Protein AF-A0A6A2FW31-F1 (afdb_monomer_lite)

Foldseek 3Di:
DPKAWPDWDDDPVDIDTDIDDDPVDDPVNVCCCVCVVVVVVCCVVPVVVVVVVPPPD

Radius of gyration: 13.44 Å; chains: 1; bounding box: 27×19×34 Å

pLDDT: mean 89.74, std 12.37, range [45.5, 97.62]

Sequence (57 aa):
MDIEIIEIAVNPDHVHIFFKYPPKYSLSFIAKRLKGRTSRILRKEFPHLKEWCGEHM

Structure (mmCIF, N/CA/C/O backbone):
data_AF-A0A6A2FW31-F1
#
_entry.id   AF-A0A6A2FW31-F1
#
loop_
_atom_site.group_PDB
_atom_site.id
_atom_site.type_symbol
_atom_site.label_atom_id
_atom_site.label_alt_id
_atom_site.label_comp_id
_atom_site.label_asym_id
_atom_site.label_entity_id
_atom_site.label_seq_id
_atom_site.pdbx_PDB_ins_code
_atom_site.Cartn_x
_atom_site.Cartn_y
_atom_site.Cartn_z
_atom_site.occupancy
_atom_site.B_iso_or_equiv
_atom_site.auth_seq_id
_atom_site.auth_comp_id
_atom_site.auth_asym_id
_atom_site.auth_atom_id
_atom_site.pdbx_PDB_model_num
ATOM 1 N N . MET A 1 1 ? 0.721 -6.391 10.779 1.00 75.38 1 MET A N 1
ATOM 2 C CA . MET A 1 1 ? -0.403 -5.474 10.511 1.00 75.38 1 MET A CA 1
ATOM 3 C C . MET A 1 1 ? -1.580 -6.383 10.322 1.00 75.38 1 MET A C 1
ATOM 5 O O . MET A 1 1 ? -1.527 -7.197 9.414 1.00 75.38 1 MET A O 1
ATOM 9 N N . ASP A 1 2 ? -2.525 -6.332 11.244 1.00 91.12 2 ASP A N 1
ATOM 10 C CA . ASP A 1 2 ? -3.778 -7.059 11.105 1.00 91.12 2 ASP A CA 1
ATOM 11 C C . ASP A 1 2 ? -4.662 -6.217 10.183 1.00 91.12 2 ASP A C 1
ATOM 13 O O . ASP A 1 2 ? -5.184 -5.201 10.615 1.00 91.12 2 ASP A O 1
ATOM 17 N N . ILE A 1 3 ? -4.628 -6.478 8.878 1.00 92.44 3 ILE A N 1
ATOM 18 C CA . ILE A 1 3 ? -5.399 -5.738 7.871 1.00 92.44 3 ILE A CA 1
ATOM 19 C C . ILE A 1 3 ? -6.140 -6.765 7.039 1.00 92.44 3 ILE A C 1
ATOM 21 O O . ILE A 1 3 ? -5.522 -7.682 6.500 1.00 92.44 3 ILE A O 1
ATOM 25 N N . GLU A 1 4 ? -7.442 -6.565 6.908 1.00 95.81 4 GLU A N 1
ATOM 26 C CA . GLU A 1 4 ? -8.326 -7.398 6.105 1.00 95.81 4 GLU A CA 1
ATOM 27 C C . GLU A 1 4 ? -8.707 -6.613 4.848 1.00 95.81 4 GLU A C 1
ATOM 29 O O . GLU A 1 4 ? -9.301 -5.535 4.939 1.00 95.81 4 GLU A O 1
ATOM 34 N N . ILE A 1 5 ? -8.342 -7.132 3.675 1.00 95.00 5 ILE A N 1
ATOM 35 C CA . ILE A 1 5 ? -8.794 -6.576 2.396 1.00 95.00 5 ILE A CA 1
ATOM 36 C C . ILE A 1 5 ? -10.207 -7.093 2.158 1.00 95.00 5 ILE A C 1
ATOM 38 O O . ILE A 1 5 ? -10.417 -8.300 2.110 1.00 95.00 5 ILE A O 1
ATOM 42 N N . ILE A 1 6 ? -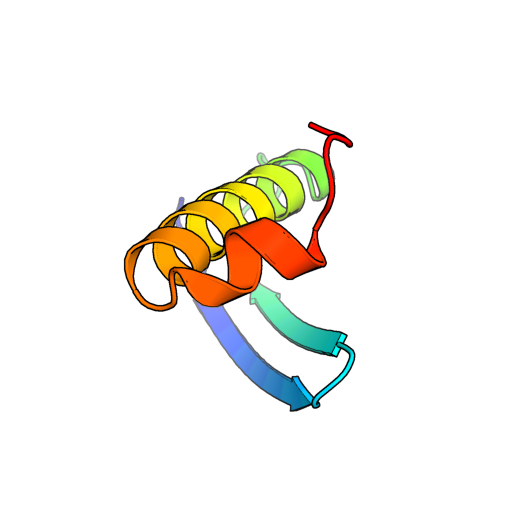11.155 -6.172 2.014 1.00 97.50 6 ILE A N 1
ATOM 43 C CA . ILE A 1 6 ? -12.549 -6.497 1.707 1.00 97.50 6 ILE A CA 1
ATOM 44 C C . ILE A 1 6 ? -12.723 -6.559 0.192 1.00 97.50 6 ILE A C 1
ATOM 46 O O . ILE A 1 6 ? -13.310 -7.503 -0.324 1.00 97.50 6 ILE A O 1
ATOM 50 N N . GLU A 1 7 ? -12.191 -5.562 -0.518 1.00 97.62 7 GLU A N 1
ATOM 51 C CA . GLU A 1 7 ? -12.332 -5.449 -1.967 1.00 97.62 7 GLU A CA 1
ATOM 52 C C . GLU A 1 7 ? -11.139 -4.714 -2.588 1.00 97.62 7 GLU A C 1
ATOM 54 O O . GLU A 1 7 ? -10.532 -3.827 -1.972 1.00 97.62 7 GLU A O 1
ATOM 59 N N . ILE A 1 8 ? -10.807 -5.083 -3.825 1.00 96.81 8 ILE A N 1
ATOM 60 C CA . ILE A 1 8 ? -9.806 -4.406 -4.644 1.00 96.81 8 ILE A CA 1
ATOM 61 C C . ILE A 1 8 ? -10.280 -4.317 -6.095 1.00 96.81 8 ILE A C 1
ATOM 63 O O . ILE A 1 8 ? -10.716 -5.309 -6.673 1.00 96.81 8 ILE A O 1
ATOM 67 N N . ALA A 1 9 ? -10.141 -3.134 -6.689 1.00 97.38 9 ALA A N 1
ATOM 68 C CA . ALA A 1 9 ? -10.379 -2.901 -8.107 1.00 97.38 9 ALA A CA 1
ATOM 69 C C . ALA A 1 9 ? -9.158 -2.208 -8.722 1.00 97.38 9 ALA A C 1
ATOM 71 O O . ALA A 1 9 ? -8.665 -1.207 -8.195 1.00 97.38 9 ALA A O 1
ATOM 72 N N . VAL A 1 10 ? -8.652 -2.765 -9.823 1.00 96.38 10 VAL A N 1
ATOM 73 C CA . VAL A 1 10 ? -7.436 -2.304 -10.505 1.00 96.38 10 VAL A CA 1
ATOM 74 C C . VAL A 1 10 ? -7.815 -1.767 -11.877 1.00 96.38 10 VAL A C 1
ATOM 76 O O . VAL A 1 10 ? -8.371 -2.499 -12.689 1.00 96.38 10 VAL A O 1
ATOM 79 N N . ASN A 1 11 ? -7.469 -0.509 -12.131 1.00 95.31 11 ASN A N 1
ATOM 80 C CA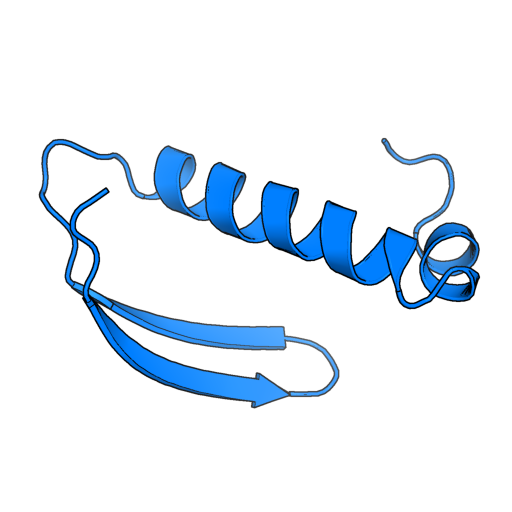 . ASN A 1 11 ? -7.574 0.146 -13.428 1.00 95.31 11 ASN A CA 1
ATOM 81 C C . ASN A 1 11 ? -6.166 0.481 -13.959 1.00 95.31 11 ASN A C 1
ATOM 83 O O . ASN A 1 11 ? -5.205 0.482 -13.183 1.00 95.31 11 ASN A O 1
ATOM 87 N N . PRO A 1 12 ? -6.006 0.760 -15.266 1.00 91.31 12 PRO A N 1
ATOM 88 C CA . PRO A 1 12 ? -4.695 1.057 -15.851 1.00 91.31 12 PRO A CA 1
ATOM 89 C C . PRO A 1 12 ? -3.956 2.243 -15.208 1.00 91.31 12 PRO A C 1
ATOM 91 O O . PRO A 1 12 ? -2.729 2.261 -15.185 1.00 91.31 12 PRO A O 1
ATOM 94 N N . ASP A 1 13 ? -4.686 3.225 -14.680 1.00 93.06 13 ASP A N 1
ATOM 95 C CA . ASP A 1 13 ? -4.161 4.480 -14.132 1.00 93.06 13 ASP A CA 1
ATOM 96 C C . ASP A 1 13 ? -4.274 4.586 -12.599 1.00 93.06 13 ASP A C 1
ATOM 98 O O . ASP A 1 13 ? -3.555 5.374 -11.979 1.00 93.06 13 ASP A O 1
ATOM 102 N N . HIS A 1 14 ? -5.136 3.790 -11.957 1.00 93.06 14 HIS A N 1
ATOM 103 C CA . HIS A 1 14 ? -5.342 3.839 -10.508 1.00 93.06 14 HIS A CA 1
ATOM 104 C C . HIS A 1 14 ? -5.848 2.514 -9.913 1.00 93.06 14 HIS A C 1
ATOM 106 O O . HIS A 1 14 ? -6.333 1.623 -10.604 1.00 93.06 14 HIS A O 1
ATOM 112 N N . VAL A 1 15 ? -5.757 2.389 -8.586 1.00 95.69 15 VAL A N 1
ATOM 113 C CA . VAL A 1 15 ? -6.240 1.224 -7.828 1.00 95.69 15 VAL A CA 1
ATOM 114 C C . VAL A 1 15 ? -7.118 1.695 -6.674 1.00 95.69 15 VAL A C 1
ATOM 116 O O . VAL A 1 15 ? -6.694 2.536 -5.878 1.00 95.69 15 VAL A O 1
ATOM 119 N N . HIS A 1 16 ? -8.306 1.110 -6.551 1.00 96.69 16 HIS A N 1
ATOM 120 C CA . HIS A 1 16 ? -9.186 1.260 -5.396 1.00 96.69 16 HIS A CA 1
ATOM 121 C C . HIS A 1 16 ? -9.010 0.066 -4.459 1.00 96.69 16 HIS A C 1
ATOM 123 O O . HIS A 1 16 ? -9.085 -1.083 -4.887 1.00 96.69 16 HIS A O 1
ATOM 129 N N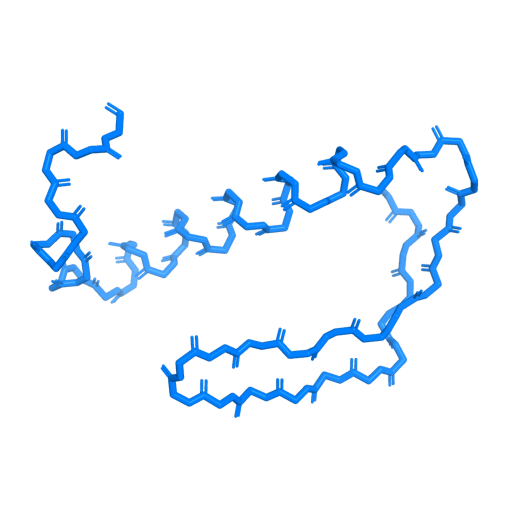 . ILE A 1 17 ? -8.776 0.333 -3.174 1.00 95.94 17 ILE A N 1
ATOM 130 C CA . ILE A 1 17 ? -8.639 -0.705 -2.148 1.00 95.94 17 ILE A CA 1
ATOM 131 C C . ILE A 1 17 ? -9.568 -0.351 -0.993 1.00 95.94 17 ILE A C 1
ATOM 133 O O . ILE A 1 17 ? -9.432 0.724 -0.405 1.00 95.94 17 ILE A O 1
ATOM 137 N N . PHE A 1 18 ? -10.464 -1.269 -0.644 1.00 96.75 18 PHE A N 1
ATOM 138 C CA . PHE A 1 18 ? -11.316 -1.173 0.531 1.00 96.75 18 PHE A CA 1
ATOM 139 C C . PHE A 1 18 ? -10.875 -2.210 1.566 1.00 96.75 18 PHE A C 1
ATOM 141 O O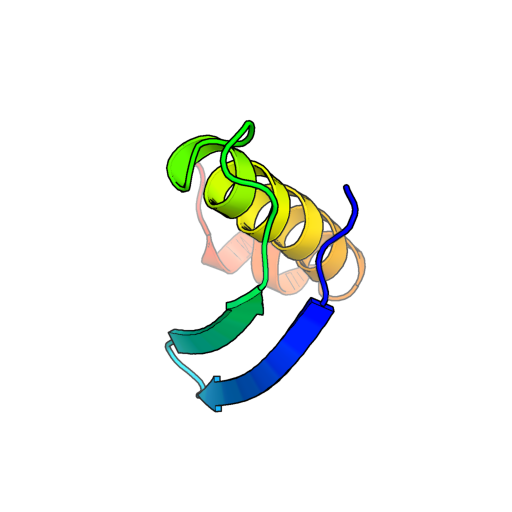 . PHE A 1 18 ? -10.803 -3.407 1.280 1.00 96.75 18 PHE A O 1
ATOM 148 N N . PHE A 1 19 ? -10.512 -1.756 2.765 1.00 96.38 19 PHE A N 1
ATOM 149 C CA . PHE A 1 19 ? -9.909 -2.613 3.784 1.00 96.38 19 PHE A CA 1
ATOM 150 C C . PHE A 1 19 ? -10.245 -2.151 5.202 1.00 96.38 19 PHE A C 1
ATOM 152 O O . PHE A 1 19 ? -10.405 -0.959 5.468 1.00 96.38 19 PHE A O 1
ATOM 159 N N . LYS A 1 20 ? -10.294 -3.106 6.133 1.00 96.94 20 LYS A N 1
ATOM 160 C CA . LYS A 1 20 ? -10.356 -2.846 7.577 1.00 96.94 20 LYS A CA 1
ATOM 161 C C . LYS A 1 20 ? -8.950 -2.797 8.150 1.00 96.94 20 LYS A C 1
ATOM 163 O O . LYS A 1 20 ? -8.092 -3.605 7.791 1.00 96.94 20 LYS A O 1
ATOM 168 N N . TYR A 1 21 ? -8.719 -1.868 9.071 1.00 96.06 21 TYR A N 1
ATOM 169 C CA . TYR A 1 21 ? -7.438 -1.743 9.756 1.00 96.06 21 TYR A CA 1
ATOM 170 C C . TYR A 1 21 ? -7.605 -1.256 11.211 1.00 96.06 21 TYR A C 1
ATOM 172 O O . TYR A 1 21 ? -8.535 -0.506 11.510 1.00 96.06 21 TYR A O 1
ATOM 180 N N . PRO A 1 22 ? -6.695 -1.643 12.126 1.00 95.81 22 PRO A N 1
ATOM 181 C CA . PRO A 1 22 ? -6.676 -1.163 13.498 1.00 95.81 22 PRO A CA 1
ATOM 182 C C . PRO A 1 22 ? -6.386 0.342 13.578 1.00 95.81 22 PRO A C 1
ATOM 184 O O . PRO A 1 22 ? -5.423 0.802 12.956 1.00 95.81 22 PRO A O 1
ATOM 187 N N . PRO A 1 23 ? -7.096 1.099 14.435 1.00 94.81 23 PRO A N 1
ATOM 188 C CA . PRO A 1 23 ? -6.977 2.559 14.514 1.00 94.81 23 PRO A CA 1
ATOM 189 C C . PRO A 1 23 ? -5.608 3.046 15.011 1.00 94.81 23 PRO A C 1
ATOM 191 O O . PRO A 1 23 ? -5.251 4.200 14.802 1.00 94.81 23 PRO A O 1
ATOM 194 N N . LYS A 1 24 ? -4.800 2.167 15.624 1.00 95.94 24 LYS A N 1
ATOM 195 C CA . LYS A 1 24 ? -3.418 2.476 16.037 1.00 95.94 24 LYS A CA 1
ATOM 196 C C . LYS A 1 24 ? -2.479 2.799 14.868 1.00 95.94 24 LYS A C 1
ATOM 198 O O . LYS A 1 24 ? -1.375 3.285 15.091 1.00 95.94 24 LYS A O 1
ATOM 203 N N . TYR A 1 25 ? -2.874 2.480 13.636 1.00 95.56 25 TYR A N 1
ATOM 204 C CA . TYR A 1 25 ? -2.106 2.791 12.438 1.00 95.56 25 TYR A CA 1
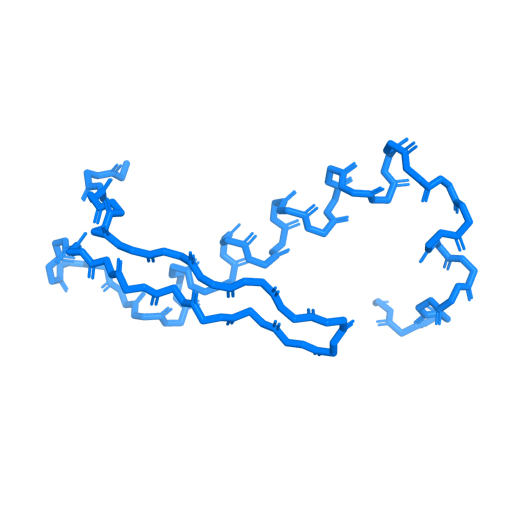ATOM 205 C C . TYR A 1 25 ? -2.713 3.997 11.726 1.00 95.56 25 TYR A C 1
ATOM 207 O O . TYR A 1 25 ? -3.903 4.010 11.422 1.00 95.56 25 TYR A O 1
ATOM 215 N N . SER A 1 26 ? -1.887 4.988 11.392 1.00 95.75 26 SER A N 1
ATOM 216 C CA . SER A 1 26 ? -2.339 6.087 10.543 1.00 95.75 26 SER A CA 1
ATOM 217 C C . SER A 1 26 ? -2.526 5.621 9.095 1.00 95.75 26 SER A C 1
ATOM 219 O O . SER A 1 26 ? -1.764 4.793 8.581 1.00 95.75 26 SER A O 1
ATOM 221 N N . LEU A 1 27 ? -3.506 6.203 8.400 1.00 94.12 27 LEU A N 1
ATOM 222 C CA . LEU A 1 27 ? -3.741 5.935 6.977 1.00 94.12 27 LEU A CA 1
ATOM 223 C C . LEU A 1 27 ? -2.503 6.232 6.124 1.00 94.12 27 LEU A C 1
ATOM 225 O O . LEU A 1 27 ? -2.165 5.457 5.232 1.00 94.12 27 LEU A O 1
ATOM 229 N N . SER A 1 28 ? -1.782 7.314 6.429 1.00 96.50 28 SER A N 1
ATOM 230 C CA . SER A 1 28 ? -0.550 7.684 5.725 1.00 96.50 28 SER A CA 1
ATOM 231 C C . SER A 1 28 ? 0.553 6.636 5.893 1.00 96.50 28 SER A C 1
ATOM 233 O O . SER A 1 28 ? 1.243 6.310 4.925 1.00 96.50 28 SER A O 1
ATOM 235 N N . PHE A 1 29 ? 0.691 6.047 7.086 1.00 95.38 29 PHE A N 1
ATOM 236 C CA . PHE A 1 29 ? 1.634 4.958 7.334 1.00 95.38 29 PHE A CA 1
ATOM 237 C C . PHE A 1 29 ? 1.280 3.710 6.517 1.00 95.38 29 PHE A C 1
ATOM 239 O O . PHE A 1 29 ? 2.155 3.121 5.874 1.00 95.38 29 PHE A O 1
ATOM 246 N N . ILE A 1 30 ? -0.003 3.333 6.494 1.00 95.25 30 ILE A N 1
ATOM 247 C CA . ILE A 1 30 ? -0.489 2.190 5.713 1.00 95.25 30 ILE A CA 1
ATOM 248 C C . ILE A 1 30 ? -0.259 2.435 4.217 1.00 95.25 30 ILE A C 1
ATOM 250 O O . ILE A 1 30 ? 0.352 1.599 3.550 1.00 95.25 30 ILE A O 1
ATOM 254 N N . ALA A 1 31 ? -0.658 3.601 3.703 1.00 94.75 31 ALA A N 1
ATOM 255 C CA . ALA A 1 31 ? -0.499 3.971 2.300 1.00 94.75 31 ALA A CA 1
ATOM 256 C C . ALA A 1 31 ? 0.975 3.984 1.871 1.00 94.75 31 ALA A C 1
ATOM 258 O O . ALA A 1 31 ? 1.313 3.414 0.833 1.00 94.75 31 ALA A O 1
ATOM 259 N N . LYS A 1 32 ? 1.871 4.559 2.688 1.00 95.56 32 LYS A N 1
ATOM 260 C CA . LYS A 1 32 ? 3.321 4.550 2.436 1.00 95.56 32 LYS A CA 1
ATOM 261 C C . LYS A 1 32 ? 3.848 3.125 2.301 1.00 95.56 32 LYS A C 1
ATOM 263 O O . LYS A 1 32 ? 4.629 2.833 1.397 1.00 95.56 32 LYS A O 1
ATOM 268 N N . ARG A 1 33 ? 3.420 2.224 3.188 1.00 94.69 33 ARG A N 1
ATOM 269 C CA . ARG A 1 33 ? 3.897 0.838 3.207 1.00 94.69 33 ARG A CA 1
ATOM 270 C C . ARG A 1 33 ? 3.332 0.011 2.052 1.00 94.69 33 ARG A C 1
ATOM 272 O O . ARG A 1 33 ? 4.096 -0.731 1.438 1.00 94.69 33 ARG A O 1
ATOM 279 N N . LEU A 1 34 ? 2.046 0.174 1.732 1.00 94.38 34 LEU A N 1
ATOM 280 C CA . LEU A 1 34 ? 1.398 -0.459 0.578 1.00 94.38 34 LEU A CA 1
ATOM 281 C C . LEU A 1 34 ? 2.054 -0.007 -0.728 1.00 94.38 34 LEU A C 1
ATOM 283 O O . LEU A 1 34 ? 2.611 -0.842 -1.440 1.00 94.38 34 LEU A O 1
ATOM 287 N N . LYS A 1 35 ? 2.070 1.304 -1.003 1.00 92.69 35 LYS A N 1
ATOM 288 C CA . LYS A 1 35 ? 2.643 1.871 -2.233 1.00 92.69 35 LYS A CA 1
ATOM 289 C C . LYS A 1 35 ? 4.133 1.559 -2.352 1.00 92.69 35 LYS A C 1
ATOM 291 O O . LYS A 1 35 ? 4.575 1.074 -3.383 1.00 92.69 35 LYS A O 1
ATOM 296 N N . GLY A 1 36 ? 4.912 1.749 -1.286 1.00 94.62 36 GLY A N 1
ATOM 297 C CA . GLY A 1 36 ? 6.356 1.505 -1.315 1.00 94.62 36 GLY A CA 1
ATOM 298 C C . GLY A 1 36 ? 6.715 0.039 -1.569 1.00 94.62 36 GLY A C 1
ATOM 299 O O . GLY A 1 36 ? 7.571 -0.258 -2.405 1.00 94.62 36 GLY A O 1
ATOM 300 N N . ARG A 1 37 ? 6.054 -0.903 -0.877 1.00 95.00 37 ARG A N 1
ATOM 301 C CA . ARG A 1 37 ? 6.343 -2.335 -1.046 1.00 95.00 37 ARG A CA 1
ATOM 302 C C . ARG A 1 37 ? 5.925 -2.833 -2.426 1.00 95.00 37 ARG A C 1
ATOM 304 O O . ARG A 1 37 ? 6.730 -3.508 -3.063 1.00 95.00 37 ARG A O 1
ATOM 311 N N . THR A 1 38 ? 4.711 -2.503 -2.864 1.00 94.31 38 THR A N 1
ATOM 312 C CA . THR A 1 38 ? 4.192 -2.911 -4.182 1.00 94.31 38 THR A CA 1
ATOM 313 C C . THR A 1 38 ? 5.037 -2.323 -5.301 1.00 94.31 38 THR A C 1
ATOM 315 O O . THR A 1 38 ? 5.524 -3.066 -6.140 1.00 94.31 38 THR A O 1
ATOM 318 N N . SER A 1 39 ? 5.348 -1.029 -5.238 1.00 93.25 39 SER A N 1
ATOM 319 C CA . SER A 1 39 ? 6.202 -0.351 -6.212 1.00 93.25 39 SER A CA 1
ATOM 320 C C . SER A 1 39 ? 7.589 -1.000 -6.332 1.00 93.25 39 SER A C 1
ATOM 322 O O . SER A 1 39 ? 8.084 -1.225 -7.436 1.00 93.25 39 SER A O 1
ATOM 324 N N . ARG A 1 40 ? 8.204 -1.391 -5.205 1.00 93.88 40 ARG A N 1
ATOM 325 C CA . ARG A 1 40 ? 9.491 -2.103 -5.213 1.00 93.88 40 ARG A CA 1
ATOM 326 C C . ARG A 1 40 ? 9.398 -3.495 -5.842 1.00 93.88 40 ARG A C 1
ATOM 328 O O . ARG A 1 40 ? 10.342 -3.898 -6.510 1.00 93.88 40 ARG A O 1
ATOM 335 N N . ILE A 1 41 ? 8.325 -4.241 -5.581 1.00 95.69 41 ILE A N 1
ATOM 336 C CA . ILE A 1 41 ? 8.125 -5.588 -6.142 1.00 95.69 41 ILE A CA 1
ATOM 337 C C . ILE A 1 41 ? 7.851 -5.489 -7.645 1.00 95.69 41 ILE A C 1
ATOM 339 O O . ILE A 1 41 ? 8.568 -6.107 -8.423 1.00 95.69 41 ILE A O 1
ATOM 343 N N . LEU A 1 42 ? 6.932 -4.614 -8.057 1.00 93.88 42 LEU A N 1
ATOM 344 C CA . LEU A 1 42 ? 6.586 -4.412 -9.463 1.00 93.88 42 LEU A CA 1
ATOM 345 C C . LEU A 1 42 ? 7.799 -3.997 -10.300 1.00 93.88 42 LEU A C 1
ATOM 347 O O . LEU A 1 42 ? 8.028 -4.569 -11.353 1.00 93.88 42 LEU A O 1
ATOM 351 N N . ARG A 1 43 ? 8.656 -3.086 -9.820 1.00 92.62 43 ARG A N 1
ATOM 352 C CA . ARG A 1 43 ? 9.890 -2.727 -10.552 1.00 92.62 43 ARG A CA 1
ATOM 353 C C . ARG A 1 43 ? 10.950 -3.831 -10.589 1.00 92.62 43 ARG A C 1
ATOM 355 O O . ARG A 1 43 ? 11.890 -3.736 -11.376 1.00 92.62 43 ARG A O 1
ATOM 362 N N . LYS A 1 44 ? 10.871 -4.831 -9.705 1.00 93.38 44 LYS A N 1
ATOM 363 C CA . LYS A 1 44 ? 11.735 -6.020 -9.771 1.00 93.38 44 LYS A CA 1
ATOM 364 C C . LYS A 1 44 ? 11.211 -7.025 -10.792 1.00 93.38 44 LYS A C 1
ATOM 366 O O . LYS A 1 44 ? 12.019 -7.592 -11.514 1.00 93.38 44 LYS A O 1
ATOM 371 N N . GLU A 1 45 ? 9.897 -7.221 -10.844 1.00 96.50 45 GLU A N 1
ATOM 372 C CA . GLU A 1 45 ? 9.235 -8.155 -11.765 1.00 96.50 45 GLU A CA 1
ATOM 373 C C . GLU A 1 45 ? 9.135 -7.604 -13.193 1.00 96.50 45 GLU A C 1
ATOM 375 O O . GLU A 1 45 ? 9.270 -8.350 -14.157 1.00 96.50 45 GLU A O 1
ATOM 380 N N . PHE A 1 46 ? 8.988 -6.286 -13.333 1.00 94.00 46 PHE A N 1
ATOM 381 C CA . PHE A 1 46 ? 8.837 -5.582 -14.602 1.00 94.00 46 PHE A CA 1
ATOM 382 C C . PHE A 1 46 ? 9.912 -4.488 -14.724 1.00 94.00 46 PHE A C 1
ATOM 384 O O . PHE A 1 46 ? 9.656 -3.323 -14.404 1.00 94.00 46 PHE A O 1
ATOM 391 N N . PRO A 1 47 ? 11.141 -4.828 -15.167 1.00 89.75 47 PRO A N 1
ATOM 392 C CA . PRO A 1 47 ? 12.261 -3.885 -15.208 1.00 89.75 47 PRO A CA 1
ATOM 393 C C . PRO A 1 47 ? 11.996 -2.612 -16.023 1.00 89.75 47 PRO A C 1
ATOM 395 O O . PRO A 1 47 ? 12.468 -1.547 -15.629 1.00 89.75 47 PRO A O 1
ATOM 398 N N . HIS A 1 48 ? 11.185 -2.694 -17.084 1.00 89.00 48 HIS A N 1
ATOM 399 C CA . HIS A 1 48 ? 10.799 -1.547 -17.918 1.00 89.00 48 HIS A CA 1
ATOM 400 C C . HIS A 1 48 ? 10.045 -0.452 -17.134 1.00 89.00 48 HIS A C 1
ATOM 402 O O . HIS A 1 48 ? 10.094 0.720 -17.497 1.00 89.00 48 HIS A O 1
ATOM 408 N N . LEU A 1 49 ? 9.406 -0.783 -16.002 1.00 88.38 49 LEU A N 1
ATOM 409 C CA . LEU A 1 49 ? 8.750 0.208 -15.137 1.00 88.38 49 LEU A CA 1
ATOM 410 C C . LEU A 1 49 ? 9.739 1.132 -14.409 1.00 88.38 49 LEU A C 1
ATOM 412 O O . LEU A 1 49 ? 9.327 2.145 -13.842 1.00 88.38 49 LEU A O 1
ATOM 416 N N . LYS A 1 50 ? 11.036 0.799 -14.372 1.00 82.81 50 LYS A N 1
ATOM 417 C CA . LYS A 1 50 ? 12.063 1.703 -13.830 1.00 82.81 50 LYS A CA 1
ATOM 418 C C . LYS A 1 50 ? 12.295 2.902 -14.744 1.00 82.81 50 LYS A C 1
ATOM 420 O O . LYS A 1 50 ? 12.482 4.000 -14.238 1.00 82.81 50 LYS A O 1
ATOM 425 N N . GLU A 1 51 ? 12.239 2.691 -16.055 1.00 73.88 51 GLU A N 1
ATOM 426 C CA . GLU A 1 51 ? 12.451 3.737 -17.060 1.00 73.88 51 GLU A CA 1
ATOM 427 C C . GLU A 1 51 ? 11.271 4.714 -17.091 1.00 73.88 51 GLU A C 1
ATOM 429 O O . GLU A 1 51 ? 11.464 5.924 -17.163 1.00 73.88 51 GLU A O 1
ATOM 434 N N . TRP A 1 52 ? 10.047 4.199 -16.931 1.00 67.56 52 TRP A N 1
ATOM 435 C CA . TRP A 1 52 ? 8.825 5.006 -16.939 1.00 67.56 52 TRP A CA 1
ATOM 436 C C . TRP A 1 52 ? 8.709 5.986 -15.758 1.00 67.56 52 TRP A C 1
ATOM 438 O O . TRP A 1 52 ? 8.121 7.054 -15.902 1.00 67.56 52 TRP A O 1
ATOM 448 N N . CYS A 1 53 ? 9.263 5.657 -14.585 1.00 62.56 53 CYS A N 1
ATOM 449 C CA . CYS A 1 53 ? 9.141 6.517 -13.400 1.00 62.56 53 CYS A CA 1
ATOM 450 C C . CYS A 1 53 ? 10.160 7.672 -13.319 1.00 62.56 53 CYS A C 1
ATOM 452 O O . CYS A 1 53 ? 9.987 8.519 -12.446 1.00 62.56 53 CYS A O 1
ATOM 454 N N . GLY A 1 54 ? 11.169 7.745 -14.200 1.00 58.22 54 GLY A N 1
ATOM 455 C CA . GLY A 1 54 ? 12.203 8.795 -14.193 1.00 58.22 54 GLY A CA 1
ATOM 456 C C . GLY A 1 54 ? 13.005 8.923 -12.880 1.00 58.22 54 GLY A C 1
ATOM 457 O O . GLY A 1 54 ? 12.707 8.273 -11.879 1.00 58.22 54 GLY A O 1
ATOM 458 N N . GLU A 1 55 ? 14.027 9.788 -12.861 1.00 52.78 55 GLU A N 1
ATOM 459 C CA . GLU A 1 55 ? 14.899 10.059 -11.693 1.00 52.78 55 GLU A CA 1
ATOM 460 C C . GLU A 1 55 ? 14.214 10.832 -10.539 1.00 52.78 55 GLU A C 1
ATOM 462 O O . GLU A 1 55 ? 14.843 11.618 -9.840 1.00 52.78 55 GLU A O 1
ATOM 467 N N . HIS A 1 56 ? 12.913 10.645 -10.314 1.00 53.56 56 HIS A N 1
ATOM 468 C CA . HIS A 1 56 ? 12.196 11.274 -9.198 1.00 53.56 56 HIS A CA 1
ATOM 469 C C . HIS A 1 56 ? 11.970 10.277 -8.057 1.00 53.56 56 HIS A C 1
ATOM 471 O O . HIS A 1 56 ? 10.835 9.972 -7.678 1.00 53.56 56 HIS A O 1
ATOM 477 N N . MET A 1 57 ? 13.078 9.766 -7.516 1.00 45.50 57 MET A N 1
ATOM 478 C CA . MET A 1 57 ? 13.125 9.090 -6.217 1.00 45.50 57 MET A CA 1
ATOM 479 C C . MET A 1 57 ? 14.031 9.838 -5.251 1.00 45.50 57 MET A C 1
ATOM 481 O O . MET A 1 57 ? 15.170 10.152 -5.649 1.00 45.50 57 MET A O 1
#

Secondary structure (DSSP, 8-state):
---EEEEEEE-SS-EEEE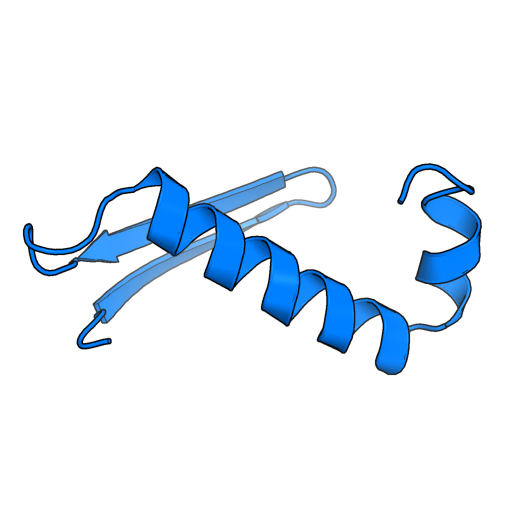EE--TTS-HHHHHHHHHHHHHHHHHHH-TTHHHHTTT--